Protein AF-E6SUB5-F1 (afdb_monomer_lite)

Structure (mmCIF, N/CA/C/O backbone):
data_AF-E6SUB5-F1
#
_entry.id   AF-E6SUB5-F1
#
loop_
_atom_site.group_PDB
_atom_site.id
_atom_site.type_symbol
_atom_site.label_atom_id
_atom_site.label_alt_id
_atom_site.label_comp_id
_atom_site.label_asym_id
_atom_site.label_entity_id
_atom_site.label_seq_id
_atom_site.pdbx_PDB_ins_code
_atom_site.Cartn_x
_atom_site.Cartn_y
_atom_site.Cartn_z
_atom_site.occupancy
_atom_site.B_iso_or_equiv
_atom_site.auth_seq_id
_atom_site.auth_comp_id
_atom_site.auth_asym_id
_atom_site.auth_atom_id
_atom_site.pdbx_PDB_model_num
ATOM 1 N N . MET A 1 1 ? 23.702 21.820 -33.020 1.00 42.72 1 MET A N 1
ATOM 2 C CA . MET A 1 1 ? 24.290 20.502 -33.338 1.00 42.72 1 MET A CA 1
ATOM 3 C C . MET A 1 1 ? 23.438 19.453 -32.655 1.00 42.72 1 MET A C 1
ATOM 5 O O . MET A 1 1 ? 23.062 19.680 -31.514 1.00 42.72 1 MET A O 1
ATOM 9 N N . SER A 1 2 ? 23.043 18.378 -33.340 1.00 64.31 2 SER A N 1
ATOM 10 C CA . SER A 1 2 ? 22.398 17.266 -32.639 1.00 64.31 2 SER A CA 1
ATOM 11 C C . SER A 1 2 ? 23.473 16.501 -31.877 1.00 64.31 2 SER A C 1
ATOM 13 O O . SER A 1 2 ? 24.350 15.920 -32.504 1.00 64.31 2 SER A O 1
ATOM 15 N N . GLU A 1 3 ? 23.387 16.499 -30.549 1.00 72.00 3 GLU A N 1
ATOM 16 C CA . GLU A 1 3 ? 24.313 15.820 -29.620 1.00 72.00 3 GLU A CA 1
ATOM 17 C C . GLU A 1 3 ? 24.359 14.285 -29.790 1.00 72.00 3 GLU A C 1
ATOM 19 O O . GLU A 1 3 ? 25.130 13.603 -29.126 1.00 72.00 3 GLU A O 1
ATOM 24 N N . LEU A 1 4 ? 23.533 13.725 -30.679 1.00 79.31 4 LEU A N 1
ATOM 25 C CA . LEU A 1 4 ? 23.445 12.299 -30.972 1.00 79.31 4 LEU A CA 1
ATOM 26 C C . LEU A 1 4 ? 23.552 12.081 -32.486 1.00 79.31 4 LEU A C 1
ATOM 28 O O . LEU A 1 4 ? 22.903 12.804 -33.254 1.00 79.31 4 LEU A O 1
ATOM 32 N N . SER A 1 5 ? 24.359 11.104 -32.909 1.00 89.75 5 SER A N 1
ATOM 33 C CA . SER A 1 5 ? 24.481 10.732 -34.322 1.00 89.75 5 SER A CA 1
ATOM 34 C C . SER A 1 5 ? 23.161 10.149 -34.840 1.00 89.75 5 SER A C 1
ATOM 36 O O . SER A 1 5 ? 22.374 9.592 -34.073 1.00 89.75 5 SER A O 1
ATOM 38 N N . ASP A 1 6 ? 22.884 10.270 -36.139 1.00 90.56 6 ASP A N 1
ATOM 39 C CA . ASP A 1 6 ? 21.642 9.722 -36.705 1.00 90.56 6 ASP A CA 1
ATOM 40 C C . ASP A 1 6 ? 21.586 8.189 -36.615 1.00 90.56 6 ASP A C 1
ATOM 42 O O . ASP A 1 6 ? 20.509 7.627 -36.422 1.00 90.56 6 ASP A O 1
ATOM 46 N N . ALA A 1 7 ? 22.746 7.525 -36.645 1.00 89.81 7 ALA A N 1
ATOM 47 C CA . ALA A 1 7 ? 22.859 6.090 -36.399 1.00 89.81 7 ALA A CA 1
ATOM 48 C C . ALA A 1 7 ? 22.464 5.727 -34.956 1.00 89.81 7 ALA A C 1
ATOM 50 O O . ALA A 1 7 ? 21.642 4.839 -34.747 1.00 89.81 7 ALA A O 1
ATOM 51 N N . ASP A 1 8 ? 22.975 6.456 -33.960 1.00 90.75 8 ASP A N 1
ATOM 52 C CA . ASP A 1 8 ? 22.629 6.220 -32.552 1.00 90.75 8 ASP A CA 1
ATOM 53 C C . ASP A 1 8 ? 21.153 6.525 -32.265 1.00 90.75 8 ASP A C 1
ATOM 55 O O . ASP A 1 8 ? 20.518 5.829 -31.472 1.00 90.75 8 ASP A O 1
ATOM 59 N N . LYS A 1 9 ? 20.578 7.544 -32.921 1.00 91.44 9 LYS A N 1
ATOM 60 C CA . LYS A 1 9 ? 19.137 7.832 -32.839 1.00 91.44 9 LYS A CA 1
ATOM 61 C C . LYS A 1 9 ? 18.312 6.657 -33.351 1.00 91.44 9 LYS A C 1
ATOM 63 O O . LYS A 1 9 ? 17.361 6.266 -32.681 1.00 91.44 9 LYS A O 1
ATOM 68 N N . LEU A 1 10 ? 18.669 6.106 -34.513 1.00 93.69 10 LEU A N 1
ATOM 69 C CA . LEU A 1 10 ? 17.963 4.969 -35.103 1.00 93.69 10 LEU A CA 1
ATOM 70 C C . LEU A 1 10 ? 18.011 3.752 -34.173 1.00 93.69 10 LEU A C 1
ATOM 72 O O . LEU A 1 10 ? 16.961 3.220 -33.824 1.00 93.69 10 LEU A O 1
ATOM 76 N N . ILE A 1 11 ? 19.207 3.411 -33.682 1.00 93.69 11 ILE A N 1
ATOM 77 C CA . ILE A 1 11 ? 19.417 2.318 -32.722 1.00 93.69 11 ILE A CA 1
ATOM 78 C C . ILE A 1 11 ? 18.540 2.506 -31.474 1.00 93.69 11 ILE A C 1
ATOM 80 O O . ILE A 1 11 ? 17.938 1.554 -30.980 1.00 93.69 11 ILE A O 1
ATOM 84 N N . MET A 1 12 ? 18.435 3.735 -30.960 1.00 93.62 12 MET A N 1
ATOM 85 C CA . MET A 1 12 ? 17.586 4.030 -29.804 1.00 93.62 12 MET A CA 1
ATOM 86 C C . MET A 1 12 ? 16.092 3.899 -30.106 1.00 93.62 12 MET A C 1
ATOM 88 O O . MET A 1 12 ? 15.351 3.407 -29.254 1.00 93.62 12 MET A O 1
ATOM 92 N N . TYR A 1 13 ? 15.633 4.334 -31.281 1.00 93.75 13 TYR A N 1
ATOM 93 C CA . TYR A 1 13 ? 14.226 4.207 -31.664 1.00 93.75 13 TYR A CA 1
ATOM 94 C C . TYR A 1 13 ? 13.810 2.750 -31.855 1.00 93.75 13 TYR A C 1
ATOM 96 O O . TYR A 1 13 ? 12.744 2.369 -31.366 1.00 93.75 13 TYR A O 1
ATOM 104 N N . GLU A 1 14 ? 14.649 1.939 -32.501 1.00 94.31 14 GLU A N 1
ATOM 105 C CA . GLU A 1 14 ? 14.434 0.494 -32.640 1.00 94.31 14 GLU A CA 1
ATOM 106 C C . GLU A 1 14 ? 14.393 -0.169 -31.258 1.00 94.31 14 GLU A C 1
ATOM 108 O O . GLU A 1 14 ? 13.389 -0.773 -30.886 1.00 94.31 14 GLU A O 1
ATOM 113 N N . ALA A 1 15 ? 15.407 0.084 -30.424 1.00 95.44 15 ALA A N 1
ATOM 114 C CA . ALA A 1 15 ? 15.497 -0.481 -29.081 1.00 95.44 15 ALA A CA 1
ATOM 115 C C . ALA A 1 15 ? 14.305 -0.133 -28.174 1.00 95.44 15 ALA A C 1
ATOM 117 O O . ALA A 1 15 ? 13.835 -0.979 -27.412 1.00 95.44 15 ALA A O 1
ATOM 118 N N . ILE A 1 16 ? 13.815 1.112 -28.218 1.00 94.56 16 ILE A N 1
ATOM 119 C CA . ILE A 1 16 ? 12.647 1.525 -27.427 1.00 94.56 16 ILE A CA 1
ATOM 120 C C . ILE A 1 16 ? 11.374 0.871 -27.969 1.00 94.56 16 ILE A C 1
ATOM 122 O O . ILE A 1 16 ? 10.544 0.439 -27.169 1.00 94.56 16 ILE A O 1
ATOM 126 N N . SER A 1 17 ? 11.214 0.797 -29.292 1.00 93.62 17 SER A N 1
ATOM 127 C CA . SER A 1 17 ? 10.023 0.214 -29.920 1.00 93.62 17 SER A CA 1
ATOM 128 C C . SER A 1 17 ? 9.904 -1.269 -29.572 1.00 93.62 17 SER A C 1
ATOM 130 O O . SER A 1 17 ? 8.901 -1.656 -28.965 1.00 93.62 17 SER A O 1
ATOM 132 N N . ASP A 1 18 ? 10.964 -2.043 -29.814 1.00 94.44 18 ASP A N 1
ATOM 133 C CA . ASP A 1 18 ? 11.017 -3.486 -29.545 1.00 94.44 18 ASP A CA 1
ATOM 134 C C . ASP A 1 18 ? 10.826 -3.792 -28.054 1.00 94.44 18 ASP A C 1
ATOM 136 O O . ASP A 1 18 ? 10.053 -4.673 -27.671 1.00 94.44 18 ASP A O 1
ATOM 140 N N . TYR A 1 19 ? 11.471 -3.020 -27.173 1.00 95.00 19 TYR A N 1
ATOM 141 C CA . TYR A 1 19 ? 11.322 -3.226 -25.734 1.00 95.00 19 TYR A CA 1
ATOM 142 C C . TYR A 1 19 ? 9.930 -2.829 -25.224 1.00 95.00 19 TYR A C 1
ATOM 144 O O . TYR A 1 19 ? 9.386 -3.484 -24.339 1.00 95.00 19 TYR A O 1
ATOM 152 N N . SER A 1 20 ? 9.331 -1.759 -25.756 1.00 92.38 20 SER A N 1
ATOM 153 C CA . SER A 1 20 ? 8.027 -1.271 -25.281 1.00 92.38 20 SER A CA 1
ATOM 154 C C . SER A 1 20 ? 6.844 -2.135 -25.717 1.00 92.38 20 SER A C 1
ATOM 156 O O . SER A 1 20 ? 5.846 -2.186 -24.994 1.00 92.38 20 SER A O 1
ATOM 158 N N . LEU A 1 21 ? 6.949 -2.783 -26.881 1.00 89.69 21 LEU A N 1
ATOM 159 C CA . LEU A 1 21 ? 5.890 -3.608 -27.458 1.00 89.69 21 LEU A CA 1
ATOM 160 C C . LEU A 1 21 ? 6.061 -5.085 -27.100 1.00 89.69 21 LEU A C 1
ATOM 162 O O . LEU A 1 21 ? 5.091 -5.711 -26.672 1.00 89.69 21 LEU A O 1
ATOM 166 N N . ASP A 1 22 ? 7.287 -5.605 -27.203 1.00 89.88 22 ASP A N 1
ATOM 167 C CA . ASP A 1 22 ? 7.564 -7.044 -27.131 1.00 89.88 22 ASP A CA 1
ATOM 168 C C . ASP A 1 22 ? 8.455 -7.440 -25.940 1.00 89.88 22 ASP A C 1
ATOM 170 O O . ASP A 1 22 ? 8.694 -8.626 -25.710 1.00 89.88 22 ASP A O 1
ATOM 174 N N . MET A 1 23 ? 8.931 -6.472 -25.141 1.00 90.69 23 MET A N 1
ATOM 175 C CA . MET A 1 23 ? 9.838 -6.692 -23.998 1.00 90.69 23 MET A CA 1
ATOM 176 C C . MET A 1 23 ? 11.139 -7.425 -24.377 1.00 90.69 23 MET A C 1
ATOM 178 O O . MET A 1 23 ? 11.744 -8.109 -23.546 1.00 90.69 23 MET A O 1
ATOM 182 N N . VAL A 1 24 ? 11.596 -7.263 -25.622 1.00 92.31 24 VAL A N 1
ATOM 183 C CA . VAL A 1 24 ? 12.870 -7.810 -26.108 1.00 92.31 24 VAL A CA 1
ATOM 184 C C . VAL A 1 24 ? 14.012 -6.915 -25.636 1.00 92.31 24 VAL A C 1
ATOM 186 O O . VAL A 1 24 ? 14.042 -5.727 -25.949 1.00 92.31 24 VAL A O 1
ATOM 189 N N . GLU A 1 25 ? 14.953 -7.461 -24.859 1.00 91.81 25 GLU A N 1
ATOM 190 C CA . GLU A 1 25 ? 16.094 -6.680 -24.373 1.00 91.81 25 GLU A CA 1
ATOM 191 C C . GLU A 1 25 ? 17.019 -6.281 -25.536 1.00 91.81 25 GLU A C 1
ATOM 193 O O . GLU A 1 25 ? 17.583 -7.155 -26.202 1.00 91.81 25 GLU A O 1
ATOM 198 N N . PRO A 1 26 ? 17.223 -4.973 -25.775 1.00 91.38 26 PRO A N 1
ATOM 199 C CA . PRO A 1 26 ? 18.037 -4.521 -26.888 1.00 91.38 26 PRO A CA 1
ATOM 200 C C . PRO A 1 26 ? 19.525 -4.684 -26.566 1.00 91.38 26 PRO A C 1
ATOM 202 O O . PRO A 1 26 ? 19.999 -4.345 -25.474 1.00 91.38 26 PRO A O 1
ATOM 205 N N . ASN A 1 27 ? 20.297 -5.163 -27.539 1.00 91.81 27 ASN A N 1
ATOM 206 C CA . ASN A 1 27 ? 21.745 -5.287 -27.404 1.00 91.81 27 ASN A CA 1
ATOM 207 C C . ASN A 1 27 ? 22.433 -3.960 -27.760 1.00 91.81 27 ASN A C 1
ATOM 209 O O . ASN A 1 27 ? 22.806 -3.722 -28.906 1.00 91.81 27 ASN A O 1
ATOM 213 N N . LEU A 1 28 ? 22.566 -3.081 -26.764 1.00 91.31 28 LEU A N 1
ATOM 214 C CA . LEU A 1 28 ? 23.147 -1.745 -26.915 1.00 91.31 28 LEU A CA 1
ATOM 215 C C . LEU A 1 28 ? 24.548 -1.645 -26.300 1.00 91.31 28 LEU A C 1
ATOM 217 O O . LEU A 1 28 ? 24.840 -2.245 -25.259 1.00 91.31 28 LEU A O 1
ATOM 221 N N . THR A 1 29 ? 25.387 -0.784 -26.877 1.00 91.31 29 THR A N 1
ATOM 222 C CA . THR A 1 29 ? 26.726 -0.434 -26.369 1.00 91.31 29 THR A CA 1
ATOM 223 C C . THR A 1 29 ? 26.907 1.079 -26.260 1.00 91.31 29 THR A C 1
ATOM 225 O O . THR A 1 29 ? 26.204 1.836 -26.920 1.00 91.31 29 THR A O 1
ATOM 228 N N . GLY A 1 30 ? 27.855 1.536 -25.436 1.00 90.19 30 GLY A N 1
ATOM 229 C CA . GLY A 1 30 ? 28.206 2.957 -25.334 1.00 90.19 30 GLY A CA 1
ATOM 230 C C . GLY A 1 30 ? 27.070 3.846 -24.812 1.00 90.19 30 GLY A C 1
ATOM 231 O O . GLY A 1 30 ? 26.350 3.475 -23.882 1.00 90.19 30 GLY A O 1
ATOM 232 N N . PHE A 1 31 ? 26.928 5.034 -25.403 1.00 88.62 31 PHE A N 1
ATOM 233 C CA . PHE A 1 31 ? 25.957 6.044 -24.976 1.00 88.62 31 PHE A CA 1
ATOM 234 C C . PHE A 1 31 ? 24.484 5.604 -25.122 1.00 88.62 31 PHE A C 1
ATOM 236 O O . PHE A 1 31 ? 23.742 5.778 -24.153 1.00 88.62 31 PHE A O 1
ATOM 243 N N . PRO A 1 32 ? 24.047 4.953 -26.223 1.00 91.38 32 PRO A N 1
ATOM 244 C CA . PRO A 1 32 ? 22.699 4.383 -26.332 1.00 91.38 32 PRO A CA 1
ATOM 245 C C . PRO A 1 32 ? 22.305 3.488 -25.148 1.00 91.38 32 PRO A C 1
ATOM 247 O O . PRO A 1 32 ? 21.212 3.607 -24.599 1.00 91.38 32 PRO A O 1
ATOM 250 N N . LYS A 1 33 ? 23.229 2.648 -24.664 1.00 93.00 33 LYS A N 1
ATOM 251 C CA . LYS A 1 33 ? 22.987 1.791 -23.492 1.00 93.00 33 LYS A CA 1
ATOM 252 C C . LYS A 1 33 ? 22.756 2.604 -22.214 1.00 93.00 33 LYS A C 1
ATOM 254 O O . LYS A 1 33 ? 21.885 2.257 -21.417 1.00 93.00 33 LYS A O 1
ATOM 259 N N . ALA A 1 34 ? 23.537 3.666 -22.013 1.00 93.38 34 ALA A N 1
ATOM 260 C CA . ALA A 1 34 ? 23.391 4.558 -20.865 1.00 93.38 34 ALA A CA 1
ATOM 261 C C . ALA A 1 34 ? 22.074 5.347 -20.922 1.00 93.38 34 ALA A C 1
ATOM 263 O O . ALA A 1 34 ? 21.407 5.510 -19.906 1.00 93.38 34 ALA A O 1
ATOM 264 N N . LEU A 1 35 ? 21.655 5.786 -22.108 1.00 92.75 35 LEU A N 1
ATOM 265 C CA . LEU A 1 35 ? 20.368 6.453 -22.288 1.00 92.75 35 LEU A CA 1
ATOM 266 C C . LEU A 1 35 ? 19.195 5.485 -22.064 1.00 92.75 35 LEU A C 1
ATOM 268 O O . LEU A 1 35 ? 18.241 5.809 -21.355 1.00 92.75 35 LEU A O 1
ATOM 272 N N . PHE A 1 36 ? 19.282 4.271 -22.609 1.00 94.56 36 PHE A N 1
ATOM 273 C CA . PHE A 1 36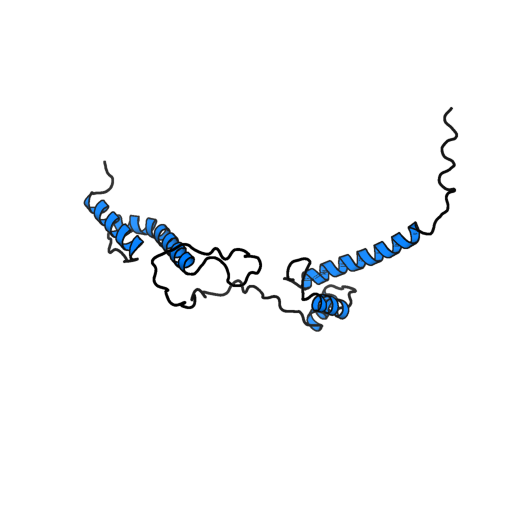 ? 18.261 3.244 -22.422 1.00 94.56 36 PHE A CA 1
ATOM 274 C C . PHE A 1 36 ? 18.121 2.828 -20.955 1.00 94.56 36 PHE A C 1
ATOM 276 O O . PHE A 1 36 ? 17.001 2.656 -20.482 1.00 94.56 36 PHE A O 1
ATOM 283 N N . SER A 1 37 ? 19.219 2.727 -20.196 1.00 94.44 37 SER A N 1
ATOM 284 C CA . SER A 1 37 ? 19.150 2.384 -18.768 1.00 94.44 37 SER A CA 1
ATOM 285 C C . SER A 1 37 ? 18.380 3.421 -17.942 1.00 94.44 37 SER A C 1
ATOM 287 O O . SER A 1 37 ? 17.708 3.050 -16.979 1.00 94.44 37 SER A O 1
ATOM 289 N N . ILE A 1 38 ? 18.410 4.695 -18.349 1.00 94.94 38 ILE A N 1
ATOM 290 C CA . ILE A 1 38 ? 17.633 5.779 -17.730 1.00 94.94 38 ILE A CA 1
ATOM 291 C C . ILE A 1 38 ? 16.144 5.663 -18.085 1.00 94.94 38 ILE A C 1
ATOM 293 O O . ILE A 1 38 ? 15.284 5.894 -17.235 1.00 94.94 38 ILE A O 1
ATOM 297 N N . ILE A 1 39 ? 15.824 5.299 -19.329 1.00 93.75 39 ILE A N 1
ATOM 298 C CA . ILE A 1 39 ? 14.441 5.236 -19.831 1.00 93.75 39 ILE A CA 1
ATOM 299 C C . ILE A 1 39 ? 13.737 3.935 -19.407 1.00 93.75 39 ILE A C 1
ATOM 301 O O . ILE A 1 39 ? 12.533 3.939 -19.136 1.00 93.75 39 ILE A O 1
ATOM 305 N N . ARG A 1 40 ? 14.478 2.827 -19.295 1.00 94.06 40 ARG A N 1
ATOM 306 C CA . ARG A 1 40 ? 13.968 1.479 -18.997 1.00 94.06 40 ARG A CA 1
ATOM 307 C C . ARG A 1 40 ? 12.992 1.430 -17.809 1.00 94.06 40 ARG A C 1
ATOM 309 O O . ARG A 1 40 ? 11.906 0.881 -17.985 1.00 94.06 40 ARG A O 1
ATOM 316 N N . PRO A 1 41 ? 13.266 2.045 -16.639 1.00 95.75 41 PRO A N 1
ATOM 317 C CA . PRO A 1 41 ? 12.338 2.023 -15.507 1.00 95.75 41 PRO A CA 1
ATOM 318 C C . PRO A 1 41 ? 10.950 2.606 -15.813 1.00 95.75 41 PRO A C 1
ATOM 320 O O . PRO A 1 41 ? 9.963 2.177 -15.208 1.00 95.75 41 PRO A O 1
ATOM 323 N N . ILE A 1 42 ? 10.863 3.574 -16.734 1.00 94.56 42 ILE A N 1
ATOM 324 C CA . ILE A 1 42 ? 9.606 4.215 -17.143 1.00 94.56 42 ILE A CA 1
ATOM 325 C C . ILE A 1 42 ? 8.781 3.239 -17.988 1.00 94.56 42 ILE A C 1
ATOM 327 O O . ILE A 1 42 ? 7.594 3.038 -17.716 1.00 94.56 42 ILE A O 1
ATOM 331 N N . ILE A 1 43 ? 9.419 2.589 -18.966 1.00 94.06 43 ILE A N 1
ATOM 332 C CA . ILE A 1 43 ? 8.773 1.587 -19.826 1.00 94.06 43 ILE A CA 1
ATOM 333 C C . ILE A 1 43 ? 8.328 0.384 -18.984 1.00 94.06 43 ILE A C 1
ATOM 335 O O . ILE A 1 43 ? 7.164 -0.015 -19.050 1.00 94.06 43 ILE A O 1
ATOM 339 N N . ASP A 1 44 ? 9.187 -0.105 -18.085 1.00 93.75 44 ASP A N 1
ATOM 340 C CA . ASP A 1 44 ? 8.859 -1.213 -17.184 1.00 93.75 44 ASP A CA 1
ATOM 341 C C . ASP A 1 44 ? 7.646 -0.901 -16.300 1.00 93.75 44 ASP A C 1
ATOM 343 O O . ASP A 1 44 ? 6.792 -1.757 -16.059 1.00 93.75 44 ASP A O 1
ATOM 347 N N . ALA A 1 45 ? 7.565 0.323 -15.771 1.00 91.81 45 ALA A N 1
ATOM 348 C CA . ALA A 1 45 ? 6.440 0.744 -14.946 1.00 91.81 45 ALA A CA 1
ATOM 349 C C . ALA A 1 45 ? 5.131 0.777 -15.748 1.00 91.81 45 ALA A C 1
ATOM 351 O O . ALA A 1 45 ? 4.092 0.357 -15.227 1.00 91.81 45 ALA A O 1
ATOM 352 N N . ASN A 1 46 ? 5.179 1.229 -17.003 1.00 92.38 46 ASN A N 1
ATOM 353 C CA . ASN A 1 46 ? 4.026 1.227 -17.902 1.00 92.38 46 ASN A CA 1
ATOM 354 C C . ASN A 1 46 ? 3.572 -0.201 -18.223 1.00 92.38 46 ASN A C 1
ATOM 356 O O . ASN A 1 46 ? 2.387 -0.505 -18.067 1.00 92.38 46 ASN A O 1
ATOM 360 N N . TRP A 1 47 ? 4.504 -1.099 -18.545 1.00 89.56 47 TRP A N 1
ATOM 361 C CA . TRP A 1 47 ? 4.197 -2.508 -18.796 1.00 89.56 47 TRP A CA 1
ATOM 362 C C . TRP A 1 47 ? 3.603 -3.202 -17.562 1.00 89.56 47 TRP A C 1
ATOM 364 O O . TRP A 1 47 ? 2.604 -3.919 -17.648 1.00 89.56 47 TRP A O 1
ATOM 374 N N . ARG A 1 48 ? 4.140 -2.922 -16.365 1.00 88.56 48 ARG A N 1
ATOM 375 C CA . ARG A 1 48 ? 3.575 -3.419 -15.097 1.00 88.56 48 ARG A CA 1
ATOM 376 C C . ARG A 1 48 ? 2.139 -2.944 -14.881 1.00 88.56 48 ARG A C 1
ATOM 378 O O . ARG A 1 48 ? 1.299 -3.733 -14.455 1.00 88.56 48 ARG A O 1
ATOM 385 N N . ARG A 1 49 ? 1.837 -1.674 -15.170 1.00 86.75 49 ARG A N 1
ATOM 386 C CA . ARG A 1 49 ? 0.469 -1.132 -15.073 1.00 86.75 49 ARG A CA 1
ATOM 387 C C . ARG A 1 49 ? -0.468 -1.793 -16.076 1.00 86.75 49 ARG A C 1
ATOM 389 O O . ARG A 1 49 ? -1.587 -2.121 -15.696 1.00 86.75 49 ARG A O 1
ATOM 396 N N . TYR A 1 50 ? -0.004 -2.018 -17.303 1.00 88.12 50 TYR A N 1
ATOM 397 C CA . TYR A 1 50 ? -0.754 -2.738 -18.328 1.00 88.12 50 TYR A CA 1
ATOM 398 C C . TYR A 1 50 ? -1.096 -4.163 -17.871 1.00 88.12 50 TYR A C 1
ATOM 400 O O . TYR A 1 50 ? -2.274 -4.498 -17.759 1.00 88.12 50 TYR A O 1
ATOM 408 N N . ASN A 1 51 ? -0.094 -4.952 -17.472 1.00 86.06 51 ASN A N 1
ATOM 409 C CA . ASN A 1 51 ? -0.291 -6.323 -16.990 1.00 86.06 51 ASN A CA 1
ATOM 410 C C . ASN A 1 51 ? -1.211 -6.380 -15.754 1.00 86.06 51 ASN A C 1
ATOM 412 O O . ASN A 1 51 ? -2.107 -7.218 -15.661 1.00 86.06 51 ASN A O 1
ATOM 416 N N . ASN A 1 52 ? -1.048 -5.447 -14.810 1.00 84.75 52 ASN A N 1
ATOM 417 C CA . ASN A 1 52 ? -1.943 -5.341 -13.654 1.00 84.75 52 ASN A CA 1
ATOM 418 C C . ASN A 1 52 ? -3.374 -4.950 -14.063 1.00 84.75 52 ASN A C 1
ATOM 420 O O . ASN A 1 52 ? -4.332 -5.434 -13.467 1.00 84.75 52 ASN A O 1
ATOM 424 N N . GLY A 1 53 ? -3.531 -4.113 -15.092 1.00 84.44 53 GLY A N 1
ATOM 425 C CA . GLY A 1 53 ? -4.824 -3.772 -15.682 1.00 84.44 53 GLY A CA 1
ATOM 426 C C . GLY A 1 53 ? -5.519 -4.983 -16.308 1.00 84.44 53 GLY A C 1
ATOM 427 O O . GLY A 1 53 ? -6.713 -5.173 -16.076 1.00 84.44 53 GLY A O 1
ATOM 428 N N . CYS A 1 54 ? -4.771 -5.842 -17.010 1.00 82.44 54 CYS A N 1
ATOM 429 C CA . CYS A 1 54 ? -5.269 -7.106 -17.566 1.00 82.44 54 CYS A CA 1
ATOM 430 C C . CYS A 1 54 ? -5.736 -8.081 -16.473 1.00 82.44 54 CYS A C 1
ATOM 432 O O . CYS A 1 54 ? -6.722 -8.790 -16.653 1.00 82.44 54 CYS A O 1
ATOM 434 N N . LYS A 1 55 ? -5.079 -8.073 -15.306 1.00 79.25 55 LYS A N 1
ATOM 435 C CA . LYS A 1 55 ? -5.473 -8.869 -14.128 1.00 79.25 55 LYS A CA 1
ATOM 436 C C . LYS A 1 55 ? -6.670 -8.286 -13.356 1.00 79.25 55 LYS A C 1
ATOM 438 O O . LYS A 1 55 ? -7.192 -8.946 -12.458 1.00 79.25 55 LYS A O 1
ATOM 443 N N . GLY A 1 56 ? -7.125 -7.083 -13.715 1.00 76.69 56 GLY A N 1
ATOM 444 C CA . GLY A 1 56 ? -8.207 -6.360 -13.050 1.00 76.69 56 GLY A CA 1
ATOM 445 C C . GLY A 1 56 ? -7.735 -5.514 -11.861 1.00 76.69 56 GLY A C 1
ATOM 446 O O . GLY A 1 56 ? -6.795 -5.854 -11.152 1.00 76.69 56 GLY A O 1
ATOM 447 N N . GLY A 1 57 ? -8.404 -4.377 -11.634 1.00 66.81 57 GLY A N 1
ATOM 448 C CA . GLY A 1 57 ? -8.016 -3.400 -10.603 1.00 66.81 57 GLY A CA 1
ATOM 449 C C . GLY A 1 57 ? -8.826 -3.447 -9.303 1.00 66.81 57 GLY A C 1
ATOM 450 O O . GLY A 1 57 ? -8.470 -2.775 -8.339 1.00 66.81 57 GLY A O 1
ATOM 451 N N . ALA A 1 58 ? -9.922 -4.207 -9.262 1.00 66.50 58 ALA A N 1
ATOM 452 C CA . ALA A 1 58 ? -10.808 -4.265 -8.103 1.00 66.50 58 ALA A CA 1
ATOM 453 C C . ALA A 1 58 ? -10.696 -5.633 -7.411 1.00 66.50 58 ALA A C 1
ATOM 455 O O . ALA A 1 58 ? -10.872 -6.652 -8.082 1.00 66.50 58 ALA A O 1
ATOM 456 N N . PRO A 1 59 ? -10.467 -5.681 -6.084 1.00 60.72 59 PRO A N 1
ATOM 457 C CA . PRO A 1 59 ? -10.577 -6.917 -5.322 1.00 60.72 59 PRO A CA 1
ATOM 458 C C . PRO A 1 59 ? -11.953 -7.549 -5.553 1.00 60.72 59 PRO A C 1
ATOM 460 O O . PRO A 1 59 ? -12.989 -6.916 -5.321 1.00 60.72 59 PRO A O 1
ATOM 463 N N . THR A 1 60 ? -11.979 -8.793 -6.021 1.00 55.53 60 THR A N 1
ATOM 464 C CA . THR A 1 60 ? -13.222 -9.552 -6.172 1.00 55.53 60 THR A CA 1
ATOM 465 C C . THR A 1 60 ? -13.811 -9.813 -4.784 1.00 55.53 60 THR A C 1
ATOM 467 O O . THR A 1 60 ? -13.154 -10.444 -3.959 1.00 55.53 60 THR A O 1
ATOM 470 N N . GLY A 1 61 ? -15.029 -9.321 -4.514 1.00 53.81 61 GLY A N 1
ATOM 471 C CA . GLY A 1 61 ? -15.767 -9.602 -3.271 1.00 53.81 61 GLY A CA 1
ATOM 472 C C . GLY A 1 61 ? -16.094 -8.410 -2.362 1.00 53.81 61 GLY A C 1
ATOM 473 O O . GLY A 1 61 ? -16.626 -8.626 -1.277 1.00 53.81 61 GLY A O 1
ATOM 474 N N . ASN A 1 62 ? -15.826 -7.159 -2.758 1.00 51.28 62 ASN A N 1
ATOM 475 C CA . ASN A 1 62 ? -16.303 -6.003 -1.988 1.00 51.28 62 ASN A CA 1
ATOM 476 C C . ASN A 1 62 ? -17.751 -5.638 -2.373 1.00 51.28 62 ASN A C 1
ATOM 478 O O . ASN A 1 62 ? -18.009 -5.235 -3.508 1.00 51.28 62 ASN A O 1
ATOM 482 N N . SER A 1 63 ? -18.680 -5.719 -1.414 1.00 55.50 63 SER A N 1
ATOM 483 C CA . SER A 1 63 ? -20.122 -5.456 -1.584 1.00 55.50 63 SER A CA 1
ATOM 484 C C . SER A 1 63 ? -20.475 -4.010 -1.953 1.00 55.50 63 SER A C 1
ATOM 486 O O . SER A 1 63 ? -21.632 -3.714 -2.227 1.00 55.50 63 SER A O 1
ATOM 488 N N . ASN A 1 64 ? -19.498 -3.099 -1.963 1.00 56.53 64 ASN A N 1
ATOM 489 C CA . ASN A 1 64 ? -19.712 -1.689 -2.295 1.00 56.53 64 ASN A CA 1
ATOM 490 C C . ASN A 1 64 ? -19.565 -1.381 -3.796 1.00 56.53 64 ASN A C 1
ATOM 492 O O . ASN A 1 64 ? -19.689 -0.222 -4.186 1.00 56.53 64 ASN A O 1
ATOM 496 N N . ASN A 1 65 ? -19.312 -2.380 -4.651 1.00 51.34 65 ASN A N 1
ATOM 497 C CA . ASN A 1 65 ? -19.303 -2.175 -6.099 1.00 51.34 65 ASN A CA 1
ATOM 498 C C . ASN A 1 65 ? -20.651 -2.561 -6.731 1.00 51.34 65 ASN A C 1
ATOM 500 O O . ASN A 1 65 ? -20.804 -3.645 -7.286 1.00 51.34 65 ASN A O 1
ATOM 504 N N . SER A 1 66 ? -21.618 -1.642 -6.669 1.00 48.47 66 SER A N 1
ATOM 505 C CA . SER A 1 66 ? -22.923 -1.771 -7.344 1.00 48.47 66 SER A CA 1
ATOM 506 C C . SER A 1 66 ? -22.821 -1.708 -8.882 1.00 48.47 66 SER A C 1
ATOM 508 O O . SER A 1 66 ? -23.760 -2.040 -9.599 1.00 48.47 66 SER A O 1
ATOM 510 N N . SER A 1 67 ? -21.660 -1.349 -9.435 1.00 47.91 67 SER A N 1
ATOM 511 C CA . SER A 1 67 ? -21.444 -1.312 -10.879 1.00 47.91 67 SER A CA 1
ATOM 512 C C . SER A 1 67 ? -20.238 -2.156 -11.274 1.00 47.91 67 SER A C 1
ATOM 514 O O . SER A 1 67 ? -19.158 -1.643 -11.584 1.00 47.91 67 SER A O 1
ATOM 516 N N . GLY A 1 68 ? -20.450 -3.468 -11.364 1.00 47.97 68 GLY A N 1
ATOM 517 C CA . GLY A 1 68 ? -19.757 -4.263 -12.371 1.00 47.97 68 GLY A CA 1
ATOM 518 C C . GLY A 1 68 ? -20.078 -3.654 -13.734 1.00 47.97 68 GLY A C 1
ATOM 519 O O . GLY A 1 68 ? -21.075 -4.012 -14.357 1.00 47.97 68 GLY A O 1
ATOM 520 N N . ARG A 1 69 ? -19.296 -2.650 -14.154 1.00 46.00 69 ARG A N 1
ATOM 521 C CA . ARG A 1 69 ? -19.430 -2.017 -15.464 1.00 46.00 69 ARG A CA 1
ATOM 522 C C . ARG A 1 69 ? -19.239 -3.110 -16.505 1.00 46.00 69 ARG A C 1
ATOM 524 O O . ARG A 1 69 ? -18.122 -3.533 -16.789 1.00 46.00 69 ARG A O 1
ATOM 531 N N . LYS A 1 70 ? -20.363 -3.560 -17.060 1.00 47.22 70 LYS A N 1
ATOM 532 C CA . LYS A 1 70 ? -20.420 -4.235 -18.347 1.00 47.22 70 LYS A CA 1
ATOM 533 C C . LYS A 1 70 ? -19.642 -3.386 -19.357 1.00 47.22 70 LYS A C 1
ATOM 535 O O . LYS A 1 70 ? -19.997 -2.237 -19.595 1.00 47.22 70 LYS A O 1
ATOM 540 N N . GLY A 1 7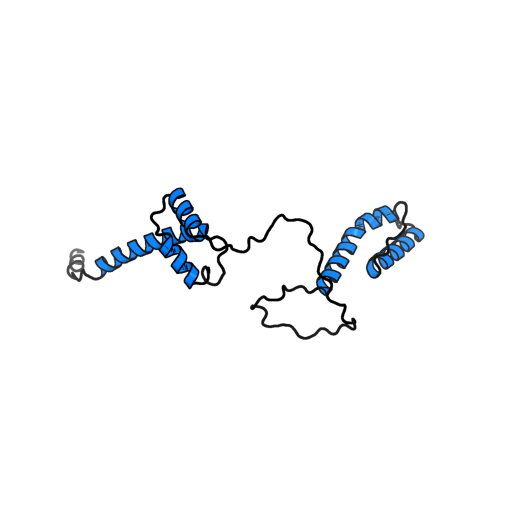1 ? -18.618 -3.995 -19.948 1.00 46.06 71 GLY A N 1
ATOM 541 C CA . GLY A 1 71 ? -18.110 -3.662 -21.274 1.00 46.06 71 GLY A CA 1
ATOM 542 C C . GLY A 1 71 ? -17.057 -2.557 -21.363 1.00 46.06 71 GLY A C 1
ATOM 543 O O . GLY A 1 71 ? -17.370 -1.372 -21.388 1.00 46.06 71 GLY A O 1
ATOM 544 N N . LYS A 1 72 ? -15.822 -2.963 -21.665 1.00 41.50 72 LYS A N 1
ATOM 545 C CA . LYS A 1 72 ? -15.156 -2.440 -22.863 1.00 41.50 72 LYS A CA 1
ATOM 546 C C . LYS A 1 72 ? -14.739 -3.633 -23.714 1.00 41.50 72 LYS A C 1
ATOM 548 O O . LYS A 1 72 ? -14.100 -4.551 -23.218 1.00 41.50 72 LYS A O 1
ATOM 553 N N . ARG A 1 73 ? -15.187 -3.632 -24.969 1.00 50.09 73 ARG A N 1
ATOM 554 C CA . ARG A 1 73 ? -14.800 -4.599 -25.996 1.00 50.09 73 ARG A CA 1
ATOM 555 C C . ARG A 1 73 ? -13.299 -4.435 -26.228 1.00 50.09 73 ARG A C 1
ATOM 557 O O . ARG A 1 73 ? -12.867 -3.349 -26.605 1.00 50.09 73 ARG A O 1
ATOM 564 N N . THR A 1 74 ? -12.534 -5.491 -26.021 1.00 44.56 74 THR A N 1
ATOM 565 C CA . THR A 1 74 ? -11.187 -5.643 -26.571 1.00 44.56 74 THR A CA 1
ATOM 566 C C . THR A 1 74 ? -11.167 -6.988 -27.285 1.00 44.56 74 THR A C 1
ATOM 568 O O . THR A 1 74 ? -11.646 -7.975 -26.732 1.00 44.56 74 THR A O 1
ATOM 571 N N . ASN A 1 75 ? -10.670 -7.019 -28.526 1.00 51.28 75 ASN A N 1
ATOM 572 C CA . ASN A 1 75 ? -10.381 -8.245 -29.283 1.00 51.28 75 ASN A CA 1
ATOM 573 C C . ASN A 1 75 ? -9.187 -8.971 -28.640 1.00 51.28 75 ASN A C 1
ATOM 575 O O . ASN A 1 75 ? -8.127 -9.093 -29.241 1.00 51.28 75 ASN A O 1
ATOM 579 N N . GLN A 1 76 ? -9.321 -9.370 -27.382 1.00 51.00 76 GLN A N 1
ATOM 580 C CA . GLN A 1 76 ? -8.346 -10.210 -26.712 1.00 51.00 76 GLN A CA 1
ATOM 581 C C . GLN A 1 76 ? -9.059 -11.496 -26.338 1.00 51.00 76 GLN A C 1
ATOM 583 O O . GLN A 1 76 ? -10.074 -11.485 -25.639 1.00 51.00 76 GLN A O 1
ATOM 588 N N . GLU A 1 77 ? -8.550 -12.585 -26.900 1.00 43.75 77 GLU A N 1
ATOM 589 C CA . GLU A 1 77 ? -8.937 -13.944 -26.569 1.00 43.75 77 GLU A CA 1
ATOM 590 C C . GLU A 1 77 ? -8.843 -14.138 -25.043 1.00 43.75 77 GLU A C 1
ATOM 592 O O . GLU A 1 77 ? -7.919 -13.596 -24.424 1.00 43.75 77 GLU A O 1
ATOM 597 N N . PRO A 1 78 ? -9.799 -14.831 -24.395 1.00 44.91 78 PRO A N 1
ATOM 598 C CA . PRO A 1 78 ? -9.803 -14.983 -22.946 1.00 44.91 78 PRO A CA 1
ATOM 599 C C . PRO A 1 78 ? -8.538 -15.716 -22.489 1.00 44.91 78 PRO A C 1
ATOM 601 O O . PRO A 1 78 ? -8.439 -16.932 -22.610 1.00 44.91 78 PRO A O 1
ATOM 604 N N . THR A 1 79 ? -7.558 -14.990 -21.953 1.00 54.44 79 THR A N 1
ATOM 605 C CA . THR A 1 79 ? -6.387 -15.624 -21.345 1.00 54.44 79 THR A CA 1
ATOM 606 C C . THR A 1 79 ? -6.821 -16.322 -20.059 1.00 54.44 79 THR A C 1
ATOM 608 O O . THR A 1 79 ? -7.469 -15.717 -19.197 1.00 54.44 79 THR A O 1
ATOM 611 N N . GLU A 1 80 ? -6.484 -17.605 -19.936 1.00 53.75 80 GLU A N 1
ATOM 612 C CA . GLU A 1 80 ? -6.738 -18.401 -18.738 1.00 53.75 80 GLU A CA 1
ATOM 613 C C . GLU A 1 80 ? -6.191 -17.699 -17.488 1.00 53.75 80 GLU A C 1
ATOM 615 O O . GLU A 1 80 ? -5.090 -17.142 -17.477 1.00 53.75 80 GLU A O 1
ATOM 620 N N . LYS A 1 81 ? -6.982 -17.717 -16.410 1.00 49.03 81 LYS A N 1
ATOM 621 C CA . LYS A 1 81 ? -6.621 -17.118 -15.122 1.00 49.03 81 LYS A CA 1
ATOM 622 C C . LYS A 1 81 ? -5.419 -17.849 -14.524 1.00 49.03 81 LYS A C 1
ATOM 624 O O . LYS A 1 81 ? -5.594 -18.797 -13.762 1.00 49.03 81 LYS A O 1
ATOM 629 N N . GLN A 1 82 ? -4.207 -17.385 -14.804 1.00 47.25 82 GLN A N 1
ATOM 630 C CA . GLN A 1 82 ? -3.044 -17.824 -14.042 1.00 47.25 82 GLN A CA 1
ATOM 631 C C . GLN A 1 82 ? -3.038 -17.178 -12.645 1.00 47.25 82 GLN A C 1
ATOM 633 O O . GLN A 1 82 ? -3.354 -15.988 -12.509 1.00 47.25 82 GLN A O 1
ATOM 638 N N . PRO A 1 83 ? -2.691 -17.936 -11.587 1.00 43.88 83 PRO A N 1
ATOM 639 C CA . PRO A 1 83 ? -2.588 -17.403 -10.237 1.00 43.88 83 PRO A CA 1
ATOM 640 C C . PRO A 1 83 ? -1.504 -16.322 -10.179 1.00 43.88 83 PRO A C 1
ATOM 642 O O . PRO A 1 83 ? -0.401 -16.471 -10.699 1.00 43.88 83 PRO A O 1
ATOM 645 N N . ASN A 1 84 ? -1.833 -15.196 -9.549 1.00 46.50 84 ASN A N 1
ATOM 646 C CA . ASN A 1 84 ? -0.938 -14.057 -9.410 1.00 46.50 84 ASN A CA 1
ATOM 647 C C . ASN A 1 84 ? 0.193 -14.387 -8.420 1.00 46.50 84 ASN A C 1
ATOM 649 O O . ASN A 1 84 ? 0.045 -14.168 -7.221 1.00 46.50 84 ASN A O 1
ATOM 653 N N . VAL A 1 85 ? 1.324 -14.896 -8.916 1.00 48.34 85 VAL A N 1
ATOM 654 C CA . VAL A 1 85 ? 2.546 -15.112 -8.124 1.00 48.34 85 VAL A CA 1
ATOM 655 C C . VAL A 1 85 ? 3.257 -13.772 -7.920 1.00 48.34 85 VAL A C 1
ATOM 657 O O . VAL A 1 85 ? 4.290 -13.487 -8.518 1.00 48.34 85 VAL A O 1
ATOM 660 N N . ASN A 1 86 ? 2.676 -12.905 -7.096 1.00 49.78 86 ASN A N 1
ATOM 661 C CA . ASN A 1 86 ? 3.407 -11.784 -6.509 1.00 49.78 86 ASN A CA 1
ATOM 662 C C . ASN A 1 86 ? 3.366 -11.885 -4.981 1.00 49.78 86 ASN A C 1
ATOM 664 O O . ASN A 1 86 ? 3.071 -10.921 -4.284 1.00 49.78 86 ASN A O 1
ATOM 668 N N . ASP A 1 87 ? 3.666 -13.084 -4.483 1.00 44.59 87 ASP A N 1
ATOM 669 C CA . ASP A 1 87 ? 4.066 -13.324 -3.102 1.00 44.59 87 ASP A CA 1
ATOM 670 C C . ASP A 1 87 ? 5.596 -13.230 -3.023 1.00 44.59 87 ASP A C 1
ATOM 672 O O . ASP A 1 87 ? 6.316 -14.227 -3.005 1.00 44.59 87 ASP A O 1
ATOM 676 N N . LYS A 1 88 ? 6.116 -12.000 -2.992 1.00 43.88 88 LYS A N 1
ATOM 677 C CA . LYS A 1 88 ? 7.444 -11.733 -2.429 1.00 43.88 88 LYS A CA 1
ATOM 678 C C . LYS A 1 88 ? 7.264 -11.063 -1.069 1.00 43.88 88 LYS A C 1
ATOM 680 O O . LYS A 1 88 ? 7.011 -9.869 -0.970 1.00 43.88 88 LYS A O 1
ATOM 685 N N . SER A 1 89 ? 7.389 -11.905 -0.041 1.00 38.59 89 SER A N 1
ATOM 686 C CA . SER A 1 89 ? 7.805 -11.597 1.334 1.00 38.59 89 SER A CA 1
ATOM 687 C C . SER A 1 89 ? 7.018 -10.534 2.119 1.00 38.59 89 SER A C 1
ATOM 689 O O . SER A 1 89 ? 7.388 -9.368 2.198 1.00 38.59 89 SER A O 1
ATOM 691 N N . SER A 1 90 ? 5.980 -10.993 2.818 1.00 49.47 90 SER A N 1
ATOM 692 C CA . SER A 1 90 ? 5.902 -10.948 4.289 1.00 49.47 90 SER A CA 1
ATOM 693 C C . SER A 1 90 ? 6.657 -9.837 5.057 1.00 49.47 90 SER A C 1
ATOM 695 O O . SER A 1 90 ? 7.522 -10.146 5.867 1.00 49.47 90 SER A O 1
ATOM 697 N N . ILE A 1 91 ? 6.237 -8.578 4.953 1.00 45.19 91 ILE A N 1
ATOM 698 C CA . ILE A 1 91 ? 6.065 -7.695 6.123 1.00 45.19 91 ILE A CA 1
ATOM 699 C C . ILE A 1 91 ? 4.762 -6.940 5.881 1.00 45.19 91 ILE A C 1
ATOM 701 O O . ILE A 1 91 ? 4.625 -6.188 4.927 1.00 45.19 91 ILE A O 1
ATOM 705 N N . GLY A 1 92 ? 3.772 -7.198 6.724 1.00 46.09 92 GLY A N 1
ATOM 706 C CA . GLY A 1 92 ? 2.399 -6.772 6.483 1.00 46.09 92 GLY A CA 1
ATOM 707 C C . GLY A 1 92 ? 1.497 -7.959 6.195 1.00 46.09 92 GLY A C 1
ATOM 708 O O . GLY A 1 92 ? 0.706 -7.928 5.256 1.00 46.09 92 GLY A O 1
ATOM 709 N N . LYS A 1 93 ? 1.553 -8.999 7.044 1.00 46.22 93 LYS A N 1
ATOM 710 C CA . LYS A 1 93 ? 0.331 -9.766 7.302 1.00 46.22 93 LYS A CA 1
ATOM 711 C C . LYS A 1 93 ? -0.717 -8.708 7.627 1.00 46.22 93 LYS A C 1
ATOM 713 O O . LYS A 1 93 ? -0.626 -8.062 8.668 1.00 46.22 93 LYS A O 1
ATOM 718 N N . SER A 1 94 ? -1.666 -8.477 6.721 1.00 43.78 94 SER A N 1
ATOM 719 C CA . SER A 1 94 ? -2.945 -7.924 7.132 1.00 43.78 94 SER A CA 1
ATOM 720 C C . SER A 1 94 ? -3.383 -8.864 8.243 1.00 43.78 94 SER A C 1
ATOM 722 O O . SER A 1 94 ? -3.661 -10.034 7.971 1.00 43.78 94 SER A O 1
ATOM 724 N N . PHE A 1 95 ? -3.259 -8.420 9.496 1.00 54.38 95 PHE A N 1
ATOM 725 C CA . PHE A 1 95 ? -3.757 -9.166 10.634 1.00 54.38 95 PHE A CA 1
ATOM 726 C C . PHE A 1 95 ? -5.252 -9.274 10.372 1.00 54.38 95 PHE A C 1
ATOM 728 O O . PHE A 1 95 ? -6.012 -8.340 10.627 1.00 54.38 95 PHE A O 1
ATOM 735 N N . ARG A 1 96 ? -5.665 -10.382 9.746 1.00 61.94 96 ARG A N 1
ATOM 736 C CA . ARG A 1 96 ? -7.064 -10.772 9.728 1.00 61.94 96 ARG A CA 1
ATOM 737 C C . ARG A 1 96 ? -7.446 -10.794 11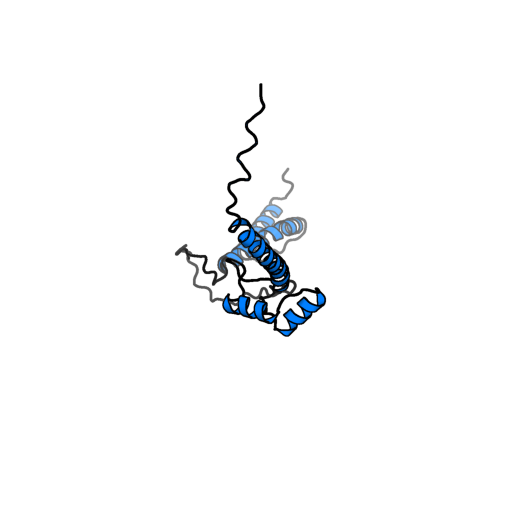.195 1.00 61.94 96 ARG A C 1
ATOM 739 O O . ARG A 1 96 ? -6.735 -11.389 11.999 1.00 61.94 96 ARG A O 1
ATOM 746 N N . PHE A 1 97 ? -8.478 -10.033 11.528 1.00 79.81 97 PHE A N 1
ATOM 747 C CA . PHE A 1 97 ? -8.916 -9.878 12.898 1.00 79.81 97 PHE A CA 1
ATOM 748 C C . PHE A 1 97 ? -9.165 -11.267 13.497 1.00 79.81 97 PHE A C 1
ATOM 750 O O . PHE A 1 97 ? -10.080 -11.971 13.070 1.00 79.81 97 PHE A O 1
ATOM 757 N N . SER A 1 98 ? -8.320 -11.669 14.443 1.00 77.69 98 SER A N 1
ATOM 758 C CA . SER A 1 98 ? -8.526 -12.878 15.231 1.00 77.69 98 SER A CA 1
ATOM 759 C C . SER A 1 98 ? -9.385 -12.499 16.421 1.00 77.69 98 SER A C 1
ATOM 761 O O . SER A 1 98 ? -9.004 -11.621 17.200 1.00 77.69 98 SER A O 1
ATOM 763 N N . LYS A 1 99 ? -10.545 -13.148 16.548 1.00 82.88 99 LYS A N 1
ATOM 764 C CA . LYS A 1 99 ? -11.380 -13.003 17.739 1.00 82.88 99 LYS A CA 1
ATOM 765 C C . LYS A 1 99 ? -10.523 -13.356 18.967 1.00 82.88 99 LYS A C 1
ATOM 767 O O . LYS A 1 99 ? -9.894 -14.416 18.944 1.00 82.88 99 LYS A O 1
ATOM 772 N N . PRO A 1 100 ? -10.447 -12.492 19.989 1.00 87.06 100 PRO A N 1
ATOM 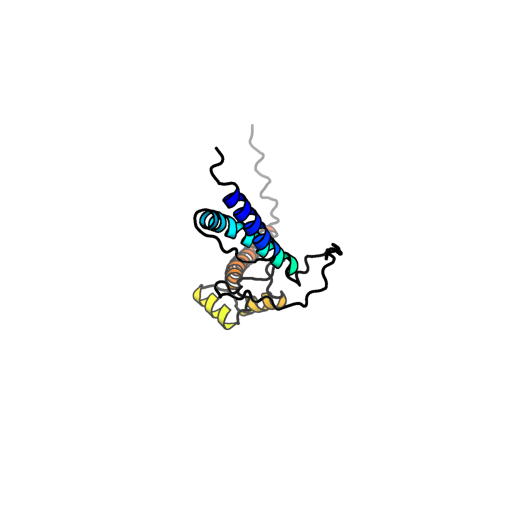773 C CA . PRO A 1 100 ? -9.750 -12.830 21.218 1.00 87.06 100 PRO A CA 1
ATOM 774 C C . PRO A 1 100 ? -10.466 -13.966 21.942 1.00 87.06 100 PRO A C 1
ATOM 776 O O . PRO A 1 100 ? -11.693 -14.085 21.871 1.00 87.06 100 PRO A O 1
ATOM 779 N N . THR A 1 101 ? -9.704 -14.784 22.658 1.00 87.69 101 THR A N 1
ATOM 780 C CA . THR A 1 101 ? -10.280 -15.736 23.607 1.00 87.69 101 THR A CA 1
ATOM 781 C C . THR A 1 101 ? -10.644 -15.029 24.911 1.00 87.69 101 THR A C 1
ATOM 783 O O . THR A 1 101 ? -10.143 -13.942 25.202 1.00 87.69 101 THR A O 1
ATOM 786 N N . PHE A 1 102 ? -11.505 -15.653 25.719 1.00 88.00 102 PHE A N 1
ATOM 787 C CA . PHE A 1 102 ? -11.852 -15.160 27.057 1.00 88.00 102 PHE A CA 1
ATOM 788 C C . PHE A 1 102 ? -10.615 -14.828 27.893 1.00 88.00 102 PHE A C 1
ATOM 790 O O . PHE A 1 102 ? -10.502 -13.725 28.427 1.00 88.00 102 PHE A O 1
ATOM 797 N N . LYS A 1 103 ? -9.649 -15.748 27.894 1.00 88.25 103 LYS A N 1
ATOM 798 C CA . LYS A 1 103 ? -8.390 -15.611 28.618 1.00 88.25 103 LYS A CA 1
ATOM 799 C C . LYS A 1 103 ? -7.565 -14.413 28.139 1.00 88.25 103 LYS A C 1
ATOM 801 O O . LYS A 1 103 ? -7.073 -13.659 28.968 1.00 88.25 103 LYS A O 1
ATOM 806 N N . ASP A 1 104 ? -7.477 -14.180 26.826 1.00 88.56 104 ASP A N 1
ATOM 807 C CA . ASP A 1 104 ? -6.736 -13.028 26.285 1.00 88.56 104 ASP A CA 1
ATOM 808 C C . ASP A 1 104 ? -7.317 -11.695 26.782 1.00 88.56 104 ASP A C 1
ATOM 810 O O . ASP A 1 104 ? -6.580 -10.764 27.113 1.00 88.56 104 ASP A O 1
ATOM 814 N N . VAL A 1 105 ? -8.651 -11.591 26.814 1.00 87.50 105 VAL A N 1
ATOM 815 C CA . VAL A 1 105 ? -9.347 -10.382 27.275 1.00 87.50 105 VAL A CA 1
ATOM 816 C C . VAL A 1 105 ? -9.173 -10.196 28.780 1.00 87.50 105 VAL A C 1
ATOM 818 O O . VAL A 1 105 ? -8.903 -9.078 29.217 1.00 87.50 105 VAL A O 1
ATOM 821 N N . GLU A 1 106 ? -9.295 -11.270 29.558 1.00 89.81 106 GLU A N 1
ATOM 822 C CA . GLU A 1 106 ? -9.121 -11.262 31.012 1.00 89.81 106 GLU A CA 1
ATOM 823 C C . GLU A 1 106 ? -7.700 -10.847 31.417 1.00 89.81 106 GLU A C 1
ATOM 825 O O . GLU A 1 106 ? -7.537 -9.919 32.213 1.00 89.81 106 GLU A O 1
ATOM 830 N N . GLU A 1 107 ? -6.676 -11.448 30.803 1.00 91.38 107 GLU A N 1
ATOM 831 C CA . GLU A 1 107 ? -5.271 -11.090 31.031 1.00 91.38 107 GLU A CA 1
ATOM 832 C C . GLU A 1 107 ? -5.018 -9.611 30.722 1.00 91.38 107 GLU A C 1
ATOM 834 O O . GLU A 1 107 ? -4.396 -8.899 31.513 1.00 91.38 107 GLU A O 1
ATOM 839 N N . TYR A 1 108 ? -5.563 -9.110 29.611 1.00 90.81 108 TYR A N 1
ATOM 840 C CA . TYR A 1 108 ? -5.415 -7.706 29.233 1.00 90.81 108 TYR A CA 1
ATOM 841 C C . TYR A 1 108 ? -6.140 -6.752 30.194 1.00 90.81 108 TYR A C 1
ATOM 843 O O . TYR A 1 108 ? -5.622 -5.684 30.525 1.00 90.81 108 TYR A O 1
ATOM 851 N N . ILE A 1 109 ? -7.335 -7.112 30.666 1.00 88.50 109 ILE A N 1
ATOM 852 C CA . ILE A 1 109 ? -8.082 -6.323 31.657 1.00 88.50 109 ILE A CA 1
ATOM 853 C C . ILE A 1 109 ? -7.319 -6.269 32.984 1.00 88.50 109 ILE A C 1
ATOM 855 O O . ILE A 1 109 ? -7.218 -5.190 33.578 1.00 88.50 109 ILE A O 1
ATOM 859 N N . TYR A 1 110 ? -6.750 -7.399 33.410 1.00 89.25 110 TYR A N 1
ATOM 860 C CA . TYR A 1 110 ? -5.934 -7.499 34.615 1.00 89.25 110 TYR A CA 1
ATOM 861 C C . TYR A 1 110 ? -4.659 -6.651 34.505 1.00 89.25 110 TYR A C 1
ATOM 863 O O . TYR A 1 110 ? -4.392 -5.825 35.381 1.00 89.25 110 TYR A O 1
ATOM 871 N N . GLU A 1 111 ? -3.924 -6.771 33.394 1.00 91.00 111 GLU A N 1
ATOM 872 C CA . GLU A 1 111 ? -2.705 -5.996 33.120 1.00 91.00 111 GLU A CA 1
ATOM 873 C C . GLU A 1 111 ? -2.976 -4.484 33.150 1.00 91.00 111 GLU A C 1
ATOM 875 O O . GLU A 1 111 ? -2.228 -3.709 33.748 1.00 91.00 111 GLU A O 1
ATOM 880 N N . GLN A 1 112 ? -4.088 -4.054 32.550 1.00 87.75 112 GLN A N 1
ATOM 881 C CA . GLN A 1 112 ? -4.466 -2.642 32.479 1.00 87.75 112 GLN A CA 1
ATOM 882 C C . GLN A 1 112 ? -5.213 -2.136 33.728 1.00 87.75 112 GLN A C 1
ATOM 884 O O . GLN A 1 112 ? -5.570 -0.955 33.787 1.00 87.75 112 GLN A O 1
ATOM 889 N N . LYS A 1 113 ? -5.448 -2.998 34.730 1.00 86.94 113 LYS A N 1
ATOM 890 C CA . LYS A 1 113 ? -6.201 -2.703 35.966 1.00 86.94 113 LYS A CA 1
ATOM 891 C C . LYS A 1 113 ? -7.598 -2.133 35.698 1.00 86.94 113 LYS A C 1
ATOM 893 O O . LYS A 1 113 ? -8.057 -1.201 36.367 1.00 86.94 113 LYS A O 1
ATOM 898 N N . TYR A 1 114 ? -8.283 -2.663 34.689 1.00 84.88 114 TYR A N 1
ATOM 899 C CA . TYR A 1 114 ? -9.649 -2.260 34.373 1.00 84.88 114 TYR A CA 1
ATOM 900 C C . TYR A 1 114 ? -10.673 -3.053 35.197 1.00 84.88 114 TYR A C 1
ATOM 902 O O . TYR A 1 114 ? -10.554 -4.254 35.376 1.00 84.88 114 TYR A O 1
ATOM 910 N N . SER A 1 115 ? -11.718 -2.376 35.683 1.00 81.69 115 SER A N 1
ATOM 911 C CA . SER A 1 115 ? -12.831 -2.975 36.441 1.00 81.69 115 SER A CA 1
ATOM 912 C C . SER A 1 115 ? -13.979 -3.426 35.533 1.00 81.69 115 SER A C 1
ATOM 914 O O . SER A 1 115 ? -15.147 -3.100 35.754 1.00 81.69 115 SER A O 1
ATOM 916 N N . ILE A 1 116 ? -13.619 -4.092 34.443 1.00 81.44 116 ILE A N 1
ATOM 917 C CA . ILE A 1 116 ? -14.527 -4.492 33.376 1.00 81.44 116 ILE A CA 1
ATOM 918 C C . ILE A 1 116 ? -14.768 -5.995 33.475 1.00 81.44 116 ILE A C 1
ATOM 920 O O . ILE A 1 116 ? -13.816 -6.744 33.656 1.00 81.44 116 ILE A O 1
ATOM 924 N N . ASP A 1 117 ? -16.015 -6.431 33.298 1.00 87.25 117 ASP A N 1
ATOM 925 C CA . ASP A 1 117 ? -16.318 -7.851 33.135 1.00 87.25 117 ASP A CA 1
ATOM 926 C C . ASP A 1 117 ? -15.943 -8.330 31.718 1.00 87.25 117 ASP A C 1
ATOM 928 O O . ASP A 1 117 ? -16.473 -7.828 30.719 1.00 87.25 117 ASP A O 1
ATOM 932 N N . ALA A 1 118 ? -15.008 -9.281 31.638 1.00 88.25 118 ALA A N 1
ATOM 933 C CA . ALA A 1 118 ? -14.498 -9.831 30.383 1.00 88.25 118 ALA A CA 1
ATOM 934 C C . ALA A 1 118 ? -15.581 -10.598 29.608 1.00 88.25 118 ALA A C 1
ATOM 936 O O . ALA A 1 118 ? -15.648 -10.489 28.380 1.00 88.25 118 ALA A O 1
ATOM 937 N N . GLN A 1 119 ? -16.460 -11.314 30.318 1.00 88.50 119 GLN A N 1
ATOM 938 C CA . GLN A 1 119 ? -17.532 -12.102 29.706 1.00 88.50 119 GLN A CA 1
ATOM 939 C C . GLN A 1 119 ? -18.531 -11.186 28.995 1.00 88.50 119 GLN A C 1
ATOM 941 O O . GLN A 1 119 ? -18.760 -11.327 27.794 1.00 88.50 119 GLN A O 1
ATOM 946 N N . SER A 1 120 ? -19.009 -10.151 29.693 1.00 89.69 120 SER A N 1
ATOM 947 C CA . SER A 1 120 ? -19.898 -9.134 29.121 1.00 89.69 120 SER A CA 1
ATOM 948 C C . SER A 1 120 ? -19.310 -8.433 27.888 1.00 89.69 120 SER A C 1
ATOM 950 O O . SER A 1 120 ? -20.052 -8.040 26.985 1.00 89.69 120 SER A O 1
ATOM 952 N N . PHE A 1 121 ? -17.985 -8.252 27.825 1.00 90.69 121 PHE A N 1
ATOM 953 C CA . PHE A 1 121 ? -17.326 -7.683 26.645 1.00 90.69 121 PHE A CA 1
ATOM 954 C C . PHE A 1 121 ? -17.404 -8.632 25.443 1.00 90.69 121 PHE A C 1
ATOM 956 O O . PHE A 1 121 ? -17.744 -8.197 24.338 1.00 90.69 121 PHE A O 1
ATOM 963 N N . ILE A 1 122 ? -17.087 -9.912 25.650 1.00 91.44 122 ILE A N 1
ATOM 964 C CA . ILE A 1 122 ? -17.091 -10.918 24.584 1.00 91.44 122 ILE A CA 1
ATOM 965 C C . ILE A 1 122 ? -18.505 -11.157 24.079 1.00 91.44 122 ILE A C 1
ATOM 967 O O . ILE A 1 122 ? -18.716 -11.059 22.873 1.00 91.44 122 ILE A O 1
ATOM 971 N N . ASP A 1 123 ? -19.471 -11.371 24.971 1.00 91.31 123 ASP A N 1
ATOM 972 C CA . ASP A 1 123 ? -20.861 -11.644 24.595 1.00 91.31 123 ASP A CA 1
ATOM 973 C C . ASP A 1 123 ? -21.438 -10.503 23.743 1.00 91.31 123 ASP A C 1
ATOM 975 O O . ASP A 1 123 ? -22.070 -10.732 22.708 1.00 91.31 123 ASP A O 1
ATOM 979 N N . TYR A 1 124 ? -21.142 -9.252 24.118 1.00 91.25 124 TYR A N 1
ATOM 980 C CA . TYR A 1 124 ? -21.567 -8.076 23.362 1.00 91.25 124 TYR A CA 1
ATOM 981 C C . TYR A 1 124 ? -20.992 -8.052 21.941 1.00 91.25 124 TYR A C 1
ATOM 983 O O . TYR A 1 124 ? -21.709 -7.754 20.981 1.00 91.25 124 TYR A O 1
ATOM 991 N N . TYR A 1 125 ? -19.695 -8.317 21.776 1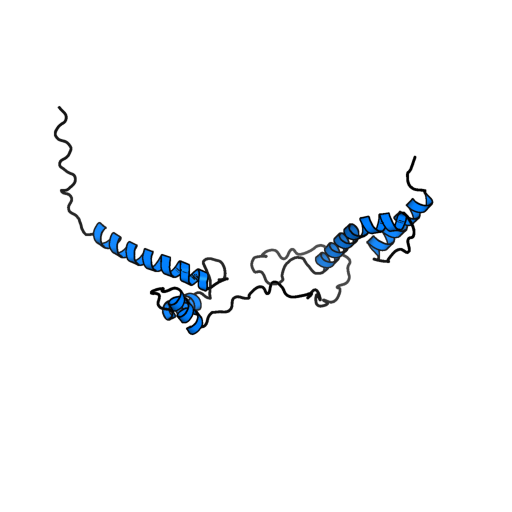.00 91.56 125 TYR A N 1
ATOM 992 C CA . TYR A 1 125 ? -19.074 -8.251 20.453 1.00 91.56 125 TYR A CA 1
ATOM 993 C C . TYR A 1 125 ? -19.300 -9.507 19.622 1.00 91.56 125 TYR A C 1
ATOM 995 O O . TYR A 1 125 ? -19.352 -9.390 18.397 1.00 91.56 125 TYR A O 1
ATOM 1003 N N . ASP A 1 126 ? -19.511 -10.666 20.237 1.00 91.31 126 ASP A N 1
ATOM 1004 C CA . ASP A 1 126 ? -19.849 -11.882 19.509 1.00 91.31 126 ASP A CA 1
ATOM 1005 C C . ASP A 1 126 ? -21.268 -11.804 18.928 1.00 91.31 126 ASP A C 1
ATOM 1007 O O . ASP A 1 126 ? -21.442 -12.049 17.732 1.00 91.31 126 ASP A O 1
ATOM 1011 N N . ALA A 1 127 ? -22.238 -11.284 19.693 1.00 88.25 127 ALA A N 1
ATOM 1012 C CA . ALA A 1 127 ? -23.587 -10.993 19.196 1.00 88.25 127 ALA A CA 1
ATOM 1013 C C . ALA A 1 127 ? -23.607 -9.932 18.074 1.00 88.25 127 ALA A C 1
ATOM 1015 O O . ALA A 1 127 ? -24.408 -10.014 17.145 1.00 88.25 127 ALA A O 1
ATOM 1016 N N . ASN A 1 128 ? -22.695 -8.951 18.117 1.00 87.88 128 ASN A N 1
ATOM 1017 C CA . ASN A 1 128 ? -22.585 -7.880 17.114 1.00 87.88 128 ASN A CA 1
ATOM 1018 C C . ASN A 1 128 ? -21.682 -8.232 15.913 1.00 87.88 128 ASN A C 1
ATOM 1020 O O . ASN A 1 128 ? -21.410 -7.378 15.059 1.00 87.88 128 ASN A O 1
ATOM 1024 N N . GLY A 1 129 ? -21.177 -9.468 15.843 1.00 88.31 129 GLY A N 1
ATOM 1025 C CA . GLY A 1 129 ? -20.308 -9.926 14.759 1.00 88.31 129 GLY A CA 1
ATOM 1026 C C . GLY A 1 129 ? -18.959 -9.202 14.698 1.00 88.31 129 GLY A C 1
ATOM 1027 O O . GLY A 1 129 ? -18.414 -9.019 13.609 1.00 88.31 129 GLY A O 1
ATOM 1028 N N . TRP A 1 130 ? -18.436 -8.770 15.849 1.00 91.00 130 TRP A N 1
ATOM 1029 C CA . TRP A 1 130 ? -17.151 -8.083 16.011 1.00 91.00 130 TRP A CA 1
ATOM 1030 C C . TRP A 1 130 ? -17.027 -6.825 15.144 1.00 91.00 130 TRP A C 1
ATOM 1032 O O . TRP A 1 130 ? -16.091 -6.656 14.360 1.00 91.00 130 TRP A O 1
ATOM 1042 N N . ARG A 1 131 ? -17.996 -5.916 15.281 1.00 89.31 131 ARG A N 1
ATOM 1043 C CA . ARG A 1 131 ? -18.063 -4.645 14.544 1.00 89.31 131 ARG A CA 1
ATOM 1044 C C . ARG A 1 131 ? -17.964 -3.443 15.479 1.00 89.31 131 ARG A C 1
ATOM 1046 O O . ARG A 1 131 ? -18.391 -3.495 16.627 1.00 89.31 131 ARG A O 1
ATOM 1053 N N . VAL A 1 132 ? -17.420 -2.342 14.963 1.00 87.00 132 VAL A N 1
ATOM 1054 C CA . VAL A 1 132 ? -17.418 -1.025 15.616 1.00 87.00 132 VAL A CA 1
ATOM 1055 C C . VAL A 1 132 ? -18.077 -0.032 14.662 1.00 87.00 132 VAL A C 1
ATOM 1057 O O . VAL A 1 132 ? -17.500 0.374 13.649 1.00 87.00 132 VAL A O 1
ATOM 1060 N N . GLY A 1 133 ? -19.324 0.336 14.962 1.00 86.44 133 GLY A N 1
ATOM 1061 C CA . GLY A 1 133 ? -20.158 1.115 14.047 1.00 86.44 133 GLY A CA 1
ATOM 1062 C C . GLY A 1 133 ? -20.429 0.346 12.749 1.00 86.44 133 GLY A C 1
ATOM 1063 O O . GLY A 1 133 ? -20.837 -0.811 12.779 1.00 86.44 133 GLY A O 1
ATOM 1064 N N . LYS A 1 134 ? -20.185 0.981 11.596 1.00 86.50 134 LYS A N 1
ATOM 1065 C CA . LYS A 1 134 ? -20.409 0.366 10.272 1.00 86.50 134 LYS A CA 1
ATOM 1066 C C . LYS A 1 134 ? -19.284 -0.584 9.832 1.00 86.50 134 LYS A C 1
ATOM 1068 O O . LYS A 1 134 ? -19.477 -1.364 8.903 1.00 86.50 134 LYS A O 1
ATOM 1073 N N . ASN A 1 135 ? -18.122 -0.534 10.487 1.00 87.19 135 ASN A N 1
ATOM 1074 C CA . ASN A 1 135 ? -16.911 -1.235 10.057 1.00 87.19 135 ASN A CA 1
ATOM 1075 C C . ASN A 1 135 ? -16.605 -2.455 10.948 1.00 87.19 135 ASN A C 1
ATOM 1077 O O . ASN A 1 135 ? -16.899 -2.420 12.145 1.00 87.19 135 ASN A O 1
ATOM 1081 N N . PRO A 1 136 ? -15.989 -3.525 10.406 1.00 88.44 136 PRO A N 1
ATOM 1082 C CA . PRO A 1 136 ? -15.485 -4.629 11.221 1.00 88.44 136 PRO A CA 1
ATOM 1083 C C . PRO A 1 136 ? -14.364 -4.151 12.152 1.00 88.44 136 PRO A C 1
ATOM 1085 O O . PRO A 1 136 ? -13.585 -3.253 11.811 1.00 88.44 136 PRO A O 1
ATOM 1088 N N . MET A 1 137 ? -14.293 -4.744 13.340 1.00 88.81 137 MET A N 1
ATOM 1089 C CA . MET A 1 137 ? -13.279 -4.432 14.339 1.00 88.81 137 MET A CA 1
ATOM 1090 C C . MET A 1 137 ? -11.892 -4.853 13.840 1.00 88.81 137 MET A C 1
ATOM 1092 O O . MET A 1 137 ? -11.727 -5.917 13.251 1.00 88.81 137 MET A O 1
ATOM 1096 N N . LYS A 1 138 ? -10.892 -3.995 14.068 1.00 87.12 138 LYS A N 1
ATOM 1097 C CA . LYS A 1 138 ? -9.488 -4.260 13.706 1.00 87.12 138 LYS A CA 1
ATOM 1098 C C . LYS A 1 138 ? -8.625 -4.640 14.906 1.00 87.12 138 LYS A C 1
ATOM 1100 O O . LYS A 1 138 ? -7.697 -5.420 14.759 1.00 87.12 138 LYS A O 1
ATOM 1105 N N . ASP A 1 139 ? -8.935 -4.082 16.073 1.00 89.06 139 ASP A N 1
ATOM 1106 C CA . ASP A 1 139 ? -8.197 -4.296 17.315 1.00 89.06 139 ASP A CA 1
ATOM 1107 C C . ASP A 1 139 ? -9.178 -4.315 18.494 1.00 89.06 139 ASP A C 1
ATOM 1109 O O . ASP A 1 139 ? -9.837 -3.314 18.797 1.00 89.06 139 ASP A O 1
ATOM 1113 N N . TRP A 1 140 ? -9.278 -5.469 19.152 1.00 91.00 140 TRP A N 1
ATOM 1114 C CA . TRP A 1 140 ? -10.167 -5.664 20.292 1.00 91.00 140 TRP A CA 1
ATOM 1115 C C . TRP A 1 140 ? -9.642 -4.969 21.556 1.00 91.00 140 TRP A C 1
ATOM 1117 O O . TRP A 1 140 ? -10.443 -4.516 22.372 1.00 91.00 140 TRP A O 1
ATOM 1127 N N . ARG A 1 141 ? -8.325 -4.764 21.696 1.00 90.19 141 ARG A N 1
ATOM 1128 C CA . ARG A 1 141 ? -7.730 -4.057 22.846 1.00 90.19 141 ARG A CA 1
ATOM 1129 C C . ARG A 1 141 ? -8.117 -2.580 22.834 1.00 90.19 141 ARG A C 1
ATOM 1131 O O . ARG A 1 141 ? -8.475 -1.997 23.861 1.00 90.19 141 ARG A O 1
ATOM 1138 N N . ALA A 1 142 ? -8.115 -1.955 21.654 1.00 89.12 142 ALA A N 1
ATOM 1139 C CA . ALA A 1 142 ? -8.645 -0.602 21.466 1.00 89.12 142 ALA A CA 1
ATOM 1140 C C . ALA A 1 142 ? -10.143 -0.503 21.806 1.00 89.12 142 ALA A C 1
ATOM 1142 O O . ALA A 1 142 ? -10.587 0.500 22.386 1.00 89.12 142 ALA A O 1
ATOM 1143 N N . ALA A 1 143 ? -10.912 -1.549 21.490 1.00 90.31 143 ALA A N 1
ATOM 1144 C CA . ALA A 1 143 ? -12.321 -1.625 21.846 1.00 90.31 143 ALA A CA 1
ATOM 1145 C C . ALA A 1 143 ? -12.515 -1.715 23.368 1.00 90.31 143 ALA A C 1
ATOM 1147 O O . ALA A 1 143 ? -13.311 -0.935 23.888 1.00 90.31 143 ALA A O 1
ATOM 1148 N N . VAL A 1 144 ? -11.738 -2.531 24.096 1.00 90.12 144 VAL A N 1
ATOM 1149 C CA . VAL A 1 144 ? -11.770 -2.601 25.577 1.00 90.12 144 VAL A CA 1
ATOM 1150 C C . VAL A 1 144 ? -11.530 -1.222 26.204 1.00 90.12 144 VAL A C 1
ATOM 1152 O O . VAL A 1 144 ? -12.330 -0.757 27.019 1.00 90.12 144 VAL A O 1
ATOM 1155 N N . ARG A 1 145 ? -10.490 -0.497 25.761 1.00 89.12 145 ARG A N 1
ATOM 1156 C CA . ARG A 1 145 ? -10.173 0.860 26.260 1.00 89.12 145 ARG A CA 1
ATOM 1157 C C . ARG A 1 145 ? -11.316 1.859 26.064 1.00 89.12 145 ARG A C 1
ATOM 1159 O O . ARG A 1 145 ? -11.512 2.764 26.878 1.00 89.12 145 ARG A O 1
ATOM 1166 N N . THR A 1 146 ? -12.037 1.753 24.951 1.00 89.69 146 THR A N 1
ATOM 1167 C CA . THR A 1 146 ? -13.179 2.631 24.644 1.00 89.69 146 THR A CA 1
ATOM 1168 C C . THR A 1 146 ? -14.429 2.197 25.403 1.00 89.69 146 THR A C 1
ATOM 1170 O O . THR A 1 146 ? -15.167 3.040 25.914 1.00 89.69 146 THR A O 1
ATOM 1173 N N . TRP A 1 147 ? -14.632 0.887 25.541 1.00 89.44 147 TRP A N 1
ATOM 1174 C CA . TRP A 1 147 ? -15.740 0.302 26.282 1.00 89.44 147 TRP A CA 1
ATOM 1175 C C . TRP A 1 147 ? -15.697 0.708 27.756 1.00 89.44 147 TRP A C 1
ATOM 1177 O O . TRP A 1 147 ? -16.711 1.157 28.285 1.00 89.44 147 TRP A O 1
ATOM 1187 N N . GLN A 1 148 ? -14.508 0.723 28.368 1.00 88.88 148 GLN A N 1
ATOM 1188 C CA . GLN A 1 148 ? -14.326 1.204 29.741 1.00 88.88 148 GLN A CA 1
ATOM 1189 C C . GLN A 1 148 ? -14.783 2.653 29.939 1.00 88.88 148 GLN A C 1
ATOM 1191 O O . GLN A 1 148 ? -15.495 2.991 30.886 1.00 88.88 148 GLN A O 1
ATOM 1196 N N . ARG A 1 149 ? -14.367 3.540 29.025 1.00 85.81 149 ARG A N 1
ATOM 1197 C CA . ARG A 1 149 ? -14.741 4.961 29.063 1.00 85.81 149 ARG A CA 1
ATOM 1198 C C . ARG A 1 149 ? -16.252 5.134 28.907 1.00 85.81 149 ARG A C 1
ATOM 1200 O O . ARG A 1 149 ? -16.854 5.928 29.627 1.00 85.81 149 ARG A O 1
ATOM 1207 N N . ASN A 1 150 ? -16.870 4.354 28.022 1.00 85.06 150 ASN A N 1
ATOM 1208 C CA . ASN A 1 150 ? -18.315 4.382 27.816 1.00 85.06 150 ASN A CA 1
ATOM 1209 C C . ASN A 1 150 ? -19.091 3.846 29.030 1.00 85.06 150 ASN A C 1
ATOM 1211 O O . ASN A 1 150 ? -20.088 4.460 29.397 1.00 85.06 150 ASN A O 1
ATOM 1215 N N . GLN A 1 151 ? -18.631 2.775 29.687 1.00 82.31 151 GLN A N 1
ATOM 1216 C CA . GLN A 1 151 ? -19.258 2.248 30.910 1.00 82.31 151 GLN A CA 1
ATOM 1217 C C . GLN A 1 151 ? -19.277 3.298 32.032 1.00 82.31 151 GLN A C 1
ATOM 1219 O O . GLN A 1 151 ? -20.307 3.506 32.673 1.00 82.31 151 GLN A O 1
ATOM 1224 N N . LYS A 1 152 ? -18.172 4.033 32.227 1.00 77.38 152 LYS A N 1
ATOM 1225 C CA . LYS A 1 152 ? -18.115 5.145 33.194 1.00 77.38 152 LYS A CA 1
ATOM 1226 C C . LYS A 1 152 ? -19.100 6.268 32.851 1.00 77.38 152 LYS A C 1
ATOM 1228 O O . LYS A 1 152 ? -19.821 6.722 33.735 1.00 77.38 152 LYS A O 1
ATOM 1233 N N . ARG A 1 153 ? -19.190 6.659 31.574 1.00 78.44 153 ARG A N 1
ATOM 1234 C CA . ARG A 1 153 ? -20.152 7.677 31.113 1.00 78.44 153 ARG A CA 1
ATOM 1235 C C . ARG A 1 153 ? -21.605 7.246 31.331 1.00 78.44 153 ARG A C 1
ATOM 1237 O O . ARG A 1 153 ? -22.412 8.048 31.779 1.00 78.44 153 ARG A O 1
ATOM 1244 N N . GLN A 1 154 ? -21.935 5.983 31.059 1.00 72.88 154 GLN A N 1
ATOM 1245 C CA . GLN A 1 154 ? -23.281 5.447 31.296 1.00 72.88 154 GLN A CA 1
ATOM 1246 C C . GLN A 1 154 ? -23.650 5.446 32.788 1.00 72.88 154 GLN A C 1
ATOM 1248 O O . GLN A 1 154 ? -24.797 5.726 33.132 1.00 72.88 154 GLN A O 1
ATOM 1253 N N . LYS A 1 155 ? -22.684 5.178 33.681 1.00 70.69 155 LYS A N 1
ATOM 1254 C CA . LYS A 1 155 ? -22.891 5.280 35.136 1.00 70.69 155 LYS A CA 1
ATOM 1255 C C . LYS A 1 155 ? -23.147 6.724 35.587 1.00 70.69 155 LYS A C 1
ATOM 1257 O O . LYS A 1 155 ? -24.063 6.934 36.371 1.00 70.69 155 LYS A O 1
ATOM 1262 N N . MET A 1 156 ? -22.398 7.700 35.065 1.00 66.00 156 MET A N 1
ATOM 1263 C CA . MET A 1 156 ? -22.591 9.128 35.379 1.00 66.00 156 MET A CA 1
ATOM 1264 C C . MET A 1 156 ? -23.952 9.647 34.894 1.00 66.00 156 MET A C 1
ATOM 1266 O O . MET A 1 156 ? -24.712 10.205 35.677 1.00 66.00 156 MET A O 1
ATOM 1270 N N . ASN A 1 157 ? -24.328 9.347 33.647 1.00 63.91 157 ASN A N 1
ATOM 1271 C CA . ASN A 1 157 ? -25.598 9.812 33.079 1.00 63.91 157 ASN A CA 1
ATOM 1272 C C . ASN A 1 157 ? -26.834 9.250 33.809 1.00 63.91 157 ASN A C 1
ATOM 1274 O O . ASN A 1 157 ? -27.867 9.909 33.853 1.00 63.91 157 ASN A O 1
ATOM 1278 N N . LYS A 1 158 ? -26.751 8.048 34.398 1.00 59.84 158 LYS A N 1
ATOM 1279 C CA . LYS A 1 158 ? -27.842 7.496 35.222 1.00 59.84 158 LYS A CA 1
ATOM 1280 C C . LYS A 1 158 ? -27.986 8.197 36.579 1.00 59.84 158 LYS A C 1
ATOM 1282 O O . LYS A 1 158 ? -29.096 8.236 37.098 1.00 59.84 158 LYS A O 1
ATOM 1287 N N . GLY A 1 159 ? -26.899 8.734 37.138 1.00 56.19 159 GLY A N 1
ATOM 1288 C CA . GLY A 1 159 ? -26.923 9.492 38.393 1.00 56.19 159 GLY A CA 1
ATOM 1289 C C . GLY A 1 159 ? -27.539 10.883 38.231 1.00 56.19 159 GLY A C 1
ATOM 1290 O O . GLY A 1 159 ? -28.353 11.285 39.056 1.00 56.19 159 GLY A O 1
ATOM 1291 N N . ASP A 1 160 ? -27.232 11.570 37.130 1.00 53.25 160 ASP A N 1
ATOM 1292 C CA . ASP A 1 160 ? -27.674 12.957 36.919 1.00 53.25 160 ASP A CA 1
ATOM 1293 C C . ASP A 1 160 ? -29.135 13.067 36.443 1.00 53.25 160 ASP A C 1
ATOM 1295 O O . ASP A 1 160 ? -29.846 13.993 36.830 1.00 53.25 160 ASP A O 1
ATOM 1299 N N . ILE A 1 161 ? -29.645 12.096 35.671 1.00 52.00 161 ILE A N 1
ATOM 1300 C CA . ILE A 1 161 ? -31.055 12.099 35.226 1.00 52.00 161 ILE A CA 1
ATOM 1301 C C . ILE A 1 161 ? -32.018 11.841 36.403 1.00 52.00 161 ILE A C 1
ATOM 1303 O O . ILE A 1 161 ? -33.121 12.381 36.426 1.00 52.00 161 ILE A O 1
ATOM 1307 N N . GLY A 1 162 ? -31.608 11.058 37.409 1.00 46.94 162 GLY A N 1
ATOM 1308 C CA . GLY A 1 162 ? -32.445 10.759 38.579 1.00 46.94 162 GLY A CA 1
ATOM 1309 C C . GLY A 1 162 ? -32.655 11.949 39.522 1.00 46.94 162 GLY A C 1
ATOM 1310 O O . GLY A 1 162 ? -33.719 12.055 40.132 1.00 46.94 162 GLY A O 1
ATOM 1311 N N . VAL A 1 163 ? -31.675 12.857 39.610 1.00 51.56 163 VAL A N 1
ATOM 1312 C CA . VAL A 1 163 ? -31.705 14.033 40.501 1.00 51.56 163 VAL A CA 1
ATOM 1313 C C . VAL A 1 163 ? -32.462 15.209 39.874 1.00 51.56 163 VAL A C 1
ATOM 1315 O O . VAL A 1 163 ? -33.127 15.957 40.586 1.00 51.56 163 VAL A O 1
ATOM 1318 N N . ILE A 1 164 ? -32.410 15.361 38.547 1.00 49.62 164 ILE A N 1
ATOM 1319 C CA . ILE A 1 164 ? -33.038 16.492 37.840 1.00 49.62 164 ILE A CA 1
ATOM 1320 C C . ILE A 1 164 ? -34.563 16.318 37.694 1.00 49.62 164 ILE A C 1
ATOM 1322 O O . ILE A 1 164 ? -35.273 17.308 37.561 1.00 49.62 164 ILE A O 1
ATOM 1326 N N . LEU A 1 165 ? -35.090 15.089 37.770 1.00 51.56 165 LEU A N 1
ATOM 1327 C CA . LEU A 1 165 ? -36.518 14.807 37.544 1.00 51.56 165 LEU A CA 1
ATOM 1328 C C . LEU A 1 165 ? -37.383 14.678 38.815 1.00 51.56 165 LEU A C 1
ATOM 1330 O O . LEU A 1 165 ? -38.578 14.454 38.684 1.00 51.56 165 LEU A O 1
ATOM 1334 N N . HIS A 1 166 ? -36.820 14.798 40.025 1.00 47.62 166 HIS A N 1
ATOM 1335 C CA . HIS A 1 166 ? -37.577 14.637 41.286 1.00 47.62 166 HIS A CA 1
ATOM 1336 C C . HIS A 1 166 ? -37.628 15.891 42.169 1.00 47.62 166 HIS A C 1
ATOM 1338 O O . HIS A 1 166 ? -38.093 15.811 43.304 1.00 47.62 166 HIS A O 1
ATOM 1344 N N . ASN A 1 167 ? -37.149 17.044 41.696 1.00 50.34 167 ASN A N 1
ATOM 1345 C CA . ASN A 1 167 ? -37.159 18.270 42.493 1.00 50.34 167 ASN A CA 1
ATOM 1346 C C . ASN A 1 167 ? -38.096 19.315 41.873 1.00 50.34 167 ASN A C 1
ATOM 1348 O O . ASN A 1 167 ? -37.653 20.319 41.322 1.00 50.34 167 ASN A O 1
ATOM 1352 N N . ASP A 1 168 ? -39.402 19.077 42.002 1.00 56.56 168 ASP A N 1
ATOM 1353 C CA . ASP A 1 168 ? -40.487 19.982 41.580 1.00 56.56 168 ASP A CA 1
ATOM 1354 C C . ASP A 1 168 ? -40.670 21.190 42.526 1.00 56.56 168 ASP A C 1
ATOM 1356 O O . ASP A 1 168 ? -41.770 21.723 42.680 1.00 56.56 168 ASP A O 1
ATOM 1360 N N . ASN A 1 169 ? -39.609 21.650 43.197 1.00 54.84 169 ASN A N 1
ATOM 1361 C CA . ASN A 1 169 ? -39.710 22.805 44.084 1.00 54.84 169 ASN A CA 1
ATOM 1362 C C . ASN A 1 169 ? -39.582 24.120 43.289 1.00 54.84 169 ASN A C 1
ATOM 1364 O O . ASN A 1 169 ? -38.502 24.697 43.141 1.00 54.84 169 ASN A O 1
ATOM 1368 N N . ILE A 1 170 ? -40.729 24.561 42.763 1.00 51.44 170 ILE A N 1
ATOM 1369 C CA . ILE A 1 170 ? -40.971 25.785 41.975 1.00 51.44 170 ILE A CA 1
ATOM 1370 C C . ILE A 1 170 ? -40.737 27.086 42.772 1.00 51.44 170 ILE A C 1
ATOM 1372 O O . ILE A 1 170 ? -40.737 28.174 42.195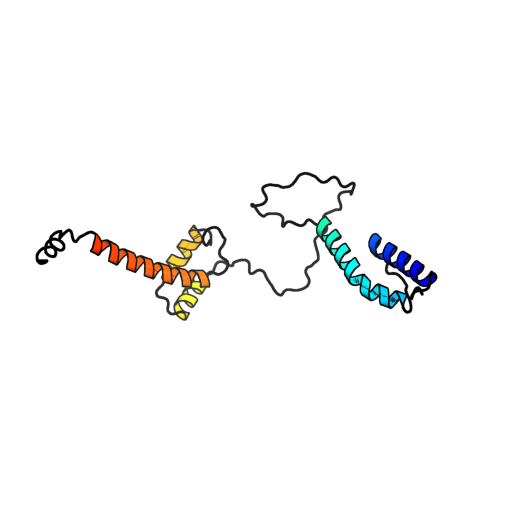 1.00 51.44 170 ILE A O 1
ATOM 1376 N N . ASP A 1 171 ? -40.474 27.012 44.076 1.00 55.38 171 ASP A N 1
ATOM 1377 C CA . ASP A 1 171 ? -40.319 28.209 44.910 1.00 55.38 171 ASP A CA 1
ATOM 1378 C C . ASP A 1 171 ? -38.923 28.848 44.829 1.00 55.38 171 ASP A C 1
ATOM 1380 O O . ASP A 1 171 ? -38.723 29.963 45.303 1.00 55.38 171 ASP A O 1
ATOM 1384 N N . LYS A 1 172 ? -37.950 28.213 44.160 1.00 50.22 172 LYS A N 1
ATOM 1385 C CA . LYS A 1 172 ? -36.571 28.734 44.088 1.00 50.22 172 LYS A CA 1
ATOM 1386 C C . LYS A 1 172 ? -36.372 29.926 43.133 1.00 50.22 172 LYS A C 1
ATOM 1388 O O . LYS A 1 172 ? -35.290 30.499 43.117 1.00 50.22 172 LYS A O 1
ATOM 1393 N N . PHE A 1 173 ? -37.378 30.300 42.338 1.00 48.62 173 PHE A N 1
ATOM 1394 C CA . PHE A 1 173 ? -37.238 31.310 41.273 1.00 48.62 173 PHE A CA 1
ATOM 1395 C C . PHE A 1 173 ? -38.127 32.556 41.432 1.00 48.62 173 PHE A C 1
ATOM 1397 O O . PHE A 1 173 ? -38.273 33.314 40.474 1.00 48.62 173 PHE A O 1
ATOM 1404 N N . LYS A 1 174 ? -38.739 32.797 42.601 1.00 52.44 174 LYS A N 1
ATOM 1405 C CA . LYS A 1 174 ? -39.711 33.902 42.757 1.00 52.44 174 LYS A CA 1
ATOM 1406 C C . LYS A 1 174 ? -39.219 35.180 43.449 1.00 52.44 174 LYS A C 1
ATOM 1408 O O . LYS A 1 174 ? -39.941 36.171 43.374 1.00 52.44 174 LYS A O 1
ATOM 1413 N N . ASP A 1 175 ? -38.005 35.234 43.999 1.00 55.16 175 ASP A N 1
ATOM 1414 C CA . ASP A 1 175 ? -37.633 36.328 44.919 1.00 55.16 175 ASP A CA 1
ATOM 1415 C C . ASP A 1 175 ? -36.554 37.325 44.442 1.00 55.16 175 ASP A C 1
ATOM 1417 O O . ASP A 1 175 ? -36.061 38.108 45.248 1.00 55.16 175 ASP A O 1
ATOM 1421 N N . GLU A 1 176 ? -36.221 37.408 43.147 1.00 53.38 176 GLU A N 1
ATOM 1422 C CA . GLU A 1 176 ? -35.157 38.329 42.672 1.00 53.38 176 GLU A CA 1
ATOM 1423 C C . GLU A 1 176 ? -35.623 39.546 41.842 1.00 53.38 176 GLU A C 1
ATOM 1425 O O . GLU A 1 176 ? -34.810 40.223 41.219 1.00 53.38 176 GLU A O 1
ATOM 1430 N N . HIS A 1 177 ? -36.913 39.909 41.862 1.00 52.56 177 HIS A N 1
ATOM 1431 C CA . HIS A 1 177 ? -37.412 41.103 41.145 1.00 52.56 177 HIS A CA 1
ATOM 1432 C C . HIS A 1 177 ? -38.065 42.178 42.024 1.00 52.56 177 HIS A C 1
ATOM 1434 O O . HIS A 1 177 ? -38.937 42.923 41.576 1.00 52.56 177 HIS A O 1
ATOM 1440 N N . LYS A 1 178 ? -37.613 42.326 43.270 1.00 57.81 178 LYS A N 1
ATOM 1441 C CA . LYS A 1 178 ? -37.940 43.501 44.087 1.00 57.81 178 LYS A CA 1
ATOM 1442 C C . LYS A 1 178 ? -36.670 44.042 44.716 1.00 57.81 178 LYS A C 1
ATOM 1444 O O . LYS A 1 178 ? -36.270 43.548 45.759 1.00 57.81 178 LYS A O 1
ATOM 1449 N N . ASN A 1 179 ? -36.031 44.986 44.023 1.00 47.12 179 ASN A N 1
ATOM 1450 C CA . ASN A 1 179 ? -35.342 46.171 44.561 1.00 47.12 179 ASN A CA 1
ATOM 1451 C C . ASN A 1 179 ? -34.454 46.781 43.464 1.00 47.12 179 ASN A C 1
ATOM 1453 O O . ASN A 1 179 ? -33.238 46.625 43.456 1.00 47.12 179 ASN A O 1
ATOM 1457 N N . LEU A 1 180 ? -35.097 47.467 42.521 1.00 45.00 180 LEU A N 1
ATOM 1458 C CA . LEU A 1 180 ? -34.469 48.482 41.678 1.00 45.00 180 LEU A CA 1
ATOM 1459 C C . LEU A 1 180 ? -35.415 49.685 41.638 1.00 45.00 180 LEU A C 1
ATOM 1461 O O . LEU A 1 180 ? -36.248 49.775 40.740 1.00 45.00 180 LEU A O 1
ATOM 1465 N N . TRP A 1 181 ? -35.311 50.531 42.662 1.00 48.03 181 TRP A N 1
ATOM 1466 C CA . TRP A 1 181 ? -35.609 51.965 42.664 1.00 48.03 181 TRP A CA 1
ATOM 1467 C C . TRP A 1 181 ? -34.672 52.620 43.674 1.00 48.03 181 TRP A C 1
ATOM 1469 O O . TRP A 1 181 ? -34.555 52.060 44.789 1.00 48.03 181 TRP A O 1
#

Sequence (181 aa):
MSELSDADKLIMYEAISDYSLDMVEPNLTGFPKALFSIIRPIIDANWRRYNNGCKGGAPTGNSNNSSGRKGKRTNQEPTEKQPNVNDKSSIGKSFRFSKPTFKDVEEYIYEQKYSIDAQSFIDYYDANGWRVGKNPMKDWRAAVRTWQRNQKRQKMNKGDIGVILHNDNIDKFKDEHKNLW

Organism: Bacteroides helcogenes (strain ATCC 35417 / DSM 20613 / JCM 6297 / CCUG 15421 / P 36-108) (NCBI:txid693979)

Radius of gyration: 34.11 Å; chains: 1; bounding box: 69×70×82 Å

Foldseek 3Di:
DPPDDPVLVVLLVVQCVCCLPPVDHRDDDDPSVVVCVVCVVVSVVVVVVVVVVVVPDDDPPDPPCPDPPPDDDDPDDDDPDDDPPPPDDDDDPLPPDDQDDLVRQVVLCVVVVAPDDSVVLSVVCVVVVCDDPPGHHRDVSVVVVVVSVVVVVVVVVVVVVVVVPPPPPPVPPPPDPPDDD

Secondary structure (DSSP, 8-state):
--SS-HHHHHHHHHHHHHHHHH-PPP---HHHHHHHHHHHHHHHHHHHHHHHHHT-SS-TT-TT--------------------------S------PPPPHHHHHHHHHHTT----HHHHHHHHHHTTSEETTEE-S-HHHHHHHHHHHHHHHHHHHHHHHHHTS---GGGGSSSSS---

pLDDT: mean 74.62, std 18.99, range [38.59, 95.75]

InterPro domains:
  IPR046258 Domain of unknown function DUF6291 [PF19808] (2-73)